Protein AF-A0A1Y0V0F1-F1 (afdb_monomer)

Secondary structure (DSSP, 8-state):
--HHHHHHHHHHHHHHHHHHHHHHHHHHHHHHHHHTHHHHIIIII--SSPPPP-PPTTPPPPPHHHHHHHHHHH-TT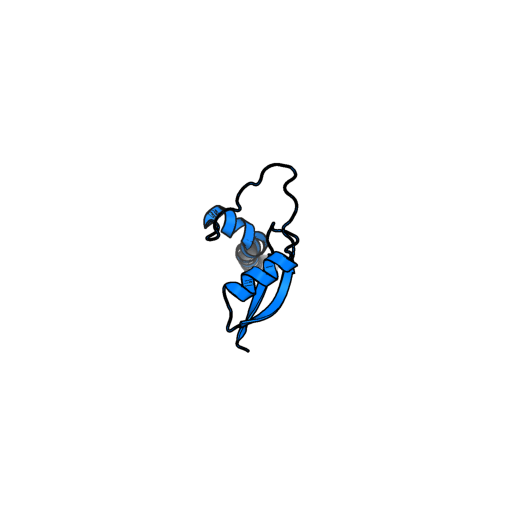EEEEEEEE-SSSS-EEEEEEE-

pLDDT: mean 90.16, std 8.03, range [62.75, 98.06]

Foldseek 3Di:
DDPVVVVVVVVVCVVVVVVVVVVVVVCCVVVVCVVCVVVCCCPPVNDPDDDDDDDPPPDDQDDPVVVVVVVCVVCVQWDFPDWACDPVDSDIDTDIDGD

Structure (mmCIF, N/CA/C/O backbone):
data_AF-A0A1Y0V0F1-F1
#
_entry.id   AF-A0A1Y0V0F1-F1
#
loop_
_atom_site.group_PDB
_atom_site.id
_atom_site.type_symbol
_atom_site.label_atom_id
_atom_site.label_alt_id
_atom_site.label_comp_id
_atom_site.label_asym_id
_atom_site.label_entity_id
_atom_site.label_seq_id
_atom_site.pdbx_PDB_ins_code
_atom_site.Cartn_x
_atom_site.Cartn_y
_atom_site.Cartn_z
_atom_site.occupancy
_atom_site.B_iso_or_equiv
_atom_site.auth_seq_id
_atom_site.auth_comp_id
_atom_site.auth_asym_id
_atom_site.auth_atom_id
_atom_site.pdbx_PDB_model_num
ATOM 1 N N . MET A 1 1 ? 37.054 -4.266 -35.080 1.00 62.75 1 MET A N 1
ATOM 2 C CA . MET A 1 1 ? 35.664 -3.848 -35.381 1.00 62.75 1 MET A CA 1
ATOM 3 C C . MET A 1 1 ? 35.692 -2.768 -36.451 1.00 62.75 1 MET A C 1
ATOM 5 O O . MET A 1 1 ? 36.498 -1.857 -36.337 1.00 62.75 1 MET A O 1
ATOM 9 N N . THR A 1 2 ? 34.866 -2.861 -37.495 1.00 86.75 2 THR A N 1
ATOM 10 C CA . THR A 1 2 ? 34.773 -1.802 -38.517 1.00 86.75 2 THR A CA 1
ATOM 11 C C . THR A 1 2 ? 33.883 -0.659 -38.018 1.00 86.75 2 THR A C 1
ATOM 13 O O . THR A 1 2 ? 32.957 -0.878 -37.235 1.00 86.75 2 THR A O 1
ATOM 16 N N . THR A 1 3 ? 34.118 0.567 -38.486 1.00 86.69 3 THR A N 1
ATOM 17 C CA . THR A 1 3 ? 33.338 1.766 -38.108 1.00 86.69 3 THR A CA 1
ATOM 18 C C . THR A 1 3 ? 31.829 1.600 -38.335 1.00 86.69 3 THR A C 1
ATOM 20 O O . THR A 1 3 ? 31.015 2.088 -37.551 1.00 86.69 3 THR A O 1
ATOM 23 N N . ARG A 1 4 ? 31.436 0.834 -39.363 1.00 86.81 4 ARG A N 1
ATOM 24 C CA . ARG A 1 4 ? 30.035 0.471 -39.641 1.00 86.81 4 ARG A CA 1
ATOM 25 C C . ARG A 1 4 ? 29.422 -0.418 -38.555 1.00 86.81 4 ARG A C 1
ATOM 27 O O . ARG A 1 4 ? 28.268 -0.206 -38.190 1.00 86.81 4 ARG A O 1
ATOM 34 N N . ALA A 1 5 ? 30.170 -1.394 -38.038 1.00 88.56 5 ALA A N 1
ATOM 35 C CA . ALA A 1 5 ? 29.701 -2.270 -36.964 1.00 88.56 5 ALA A CA 1
ATOM 36 C C . ALA A 1 5 ? 29.520 -1.492 -35.650 1.00 88.56 5 ALA A C 1
ATOM 38 O O . ALA A 1 5 ? 28.501 -1.658 -34.982 1.00 88.56 5 ALA A O 1
ATOM 39 N N . LEU A 1 6 ? 30.450 -0.581 -35.341 1.00 91.44 6 LEU A N 1
ATOM 40 C CA . LEU A 1 6 ? 30.366 0.291 -34.166 1.00 91.44 6 LEU A CA 1
ATOM 41 C C . LEU A 1 6 ? 29.121 1.191 -34.218 1.00 91.44 6 LEU A C 1
ATOM 43 O O . LEU A 1 6 ? 28.363 1.257 -33.254 1.00 91.44 6 LEU A O 1
ATOM 47 N N . ARG A 1 7 ? 28.850 1.824 -35.368 1.00 89.44 7 ARG A N 1
ATOM 48 C CA . ARG A 1 7 ? 27.672 2.691 -35.541 1.00 89.44 7 ARG A CA 1
ATOM 49 C C . ARG A 1 7 ? 26.353 1.932 -35.353 1.00 89.44 7 ARG A C 1
ATOM 51 O O . ARG A 1 7 ? 25.435 2.463 -34.738 1.00 89.44 7 ARG A O 1
ATOM 58 N N . ARG A 1 8 ? 26.257 0.692 -35.851 1.00 91.31 8 ARG A N 1
ATOM 59 C CA . ARG A 1 8 ? 25.062 -0.157 -35.672 1.00 91.31 8 ARG A CA 1
ATOM 60 C C . ARG A 1 8 ? 24.854 -0.535 -34.207 1.00 91.31 8 ARG A C 1
ATOM 62 O O . ARG A 1 8 ? 23.737 -0.409 -33.717 1.00 91.31 8 ARG A O 1
ATOM 69 N N . TRP A 1 9 ? 25.920 -0.927 -33.510 1.00 94.38 9 TRP A N 1
ATOM 70 C CA . TRP A 1 9 ? 25.863 -1.237 -32.080 1.00 94.38 9 TRP A CA 1
ATOM 71 C C . TRP A 1 9 ? 25.428 -0.042 -31.236 1.00 94.38 9 TRP A C 1
ATOM 73 O O . TRP A 1 9 ? 24.571 -0.196 -30.372 1.00 94.38 9 TRP A O 1
ATOM 83 N N . PHE A 1 10 ? 25.939 1.154 -31.536 1.00 94.12 10 PHE A N 1
ATOM 84 C CA . PHE A 1 10 ? 25.509 2.383 -30.869 1.00 94.12 10 PHE A CA 1
ATOM 85 C C . PHE A 1 10 ? 24.014 2.652 -31.036 1.00 94.12 10 PHE A C 1
ATOM 87 O O . PHE A 1 10 ? 23.341 3.009 -30.073 1.00 94.12 10 PHE A O 1
ATOM 94 N N . VAL A 1 11 ? 23.483 2.471 -32.249 1.00 95.69 11 VAL A N 1
ATOM 95 C CA . VAL A 1 11 ? 22.053 2.668 -32.511 1.00 95.69 11 VAL A CA 1
ATOM 96 C C . VAL A 1 11 ? 21.225 1.656 -31.724 1.00 95.69 11 VAL A C 1
ATOM 98 O O . VAL A 1 11 ? 20.302 2.068 -31.027 1.00 95.69 11 VAL A O 1
ATOM 101 N N . VAL A 1 12 ? 21.575 0.367 -31.780 1.00 96.12 12 VAL A N 1
ATOM 102 C CA . VAL A 1 12 ? 20.863 -0.685 -31.036 1.00 96.12 12 VAL A CA 1
ATOM 103 C C . VAL A 1 12 ? 20.892 -0.393 -29.539 1.00 96.12 12 VAL A C 1
ATOM 105 O O . VAL A 1 12 ? 19.828 -0.258 -28.948 1.00 96.12 12 VAL A O 1
ATOM 108 N N . HIS A 1 13 ? 22.080 -0.193 -28.959 1.00 95.00 13 HIS A N 1
ATOM 109 C CA . HIS A 1 13 ? 22.242 0.080 -27.531 1.00 95.00 13 HIS A CA 1
ATOM 110 C C . HIS A 1 13 ? 21.432 1.302 -27.085 1.00 95.00 13 HIS A C 1
ATOM 112 O O . HIS A 1 13 ? 20.714 1.241 -26.093 1.00 95.00 13 HIS A O 1
ATOM 118 N N . LYS A 1 14 ? 21.484 2.403 -27.845 1.00 95.62 14 LYS A N 1
ATOM 119 C CA . LYS A 1 14 ? 20.725 3.619 -27.527 1.00 95.62 14 LYS A CA 1
ATOM 120 C C . LYS A 1 14 ? 19.223 3.348 -27.459 1.00 95.62 14 LYS A C 1
ATOM 122 O O . LYS A 1 14 ? 18.570 3.796 -26.524 1.00 95.62 14 LYS A O 1
ATOM 127 N N . TRP A 1 15 ? 18.665 2.663 -28.455 1.00 97.88 15 TRP A N 1
ATOM 128 C CA . TRP A 1 15 ? 17.222 2.428 -28.513 1.00 97.88 15 TRP A CA 1
ATOM 129 C C . TRP A 1 15 ? 16.763 1.378 -27.499 1.00 97.88 15 TRP A C 1
ATOM 131 O O . TRP A 1 15 ? 15.737 1.589 -26.862 1.00 97.88 15 TRP A O 1
ATOM 141 N N . THR A 1 16 ? 17.529 0.306 -27.279 1.00 97.00 16 THR A N 1
ATOM 142 C CA . THR A 1 16 ? 17.190 -0.699 -26.258 1.00 97.00 16 THR A CA 1
ATOM 143 C C . THR A 1 16 ? 17.255 -0.113 -24.852 1.00 97.00 16 THR A C 1
ATOM 145 O O . THR A 1 16 ? 16.347 -0.345 -24.057 1.00 97.00 16 THR A O 1
ATOM 148 N N . SER A 1 17 ? 18.284 0.689 -24.555 1.00 96.19 17 SER A N 1
ATOM 149 C CA . SER A 1 17 ? 18.411 1.360 -23.259 1.00 96.19 17 SER A CA 1
ATOM 150 C C . SER A 1 17 ? 17.298 2.384 -23.056 1.00 96.19 17 SER A C 1
ATOM 152 O O . SER A 1 17 ? 16.707 2.416 -21.987 1.00 96.19 17 SER A O 1
ATOM 154 N N . LEU A 1 18 ? 16.940 3.160 -24.089 1.00 97.38 18 LEU A N 1
ATOM 155 C CA . LEU A 1 18 ? 15.837 4.123 -24.006 1.00 97.38 18 LEU A CA 1
ATOM 156 C C . LEU A 1 18 ? 14.502 3.441 -23.679 1.00 97.38 18 LEU A C 1
ATOM 158 O O . LEU A 1 18 ? 13.770 3.909 -22.811 1.00 97.38 18 LEU A O 1
ATOM 162 N N . VAL A 1 19 ? 14.201 2.330 -24.355 1.00 97.62 19 VAL A N 1
ATOM 163 C CA . VAL A 1 19 ? 12.978 1.557 -24.108 1.00 97.62 19 VAL A CA 1
ATOM 164 C C . VAL A 1 19 ? 12.981 0.983 -22.688 1.00 97.62 19 VAL A C 1
ATOM 166 O O . VAL A 1 19 ? 11.991 1.129 -21.978 1.00 97.62 19 VAL A O 1
ATOM 169 N N . CYS A 1 20 ? 14.098 0.401 -22.241 1.00 97.25 20 CYS A N 1
ATOM 170 C CA . CYS A 1 20 ? 14.241 -0.116 -20.878 1.00 97.25 20 CYS A CA 1
ATOM 171 C C . CYS A 1 20 ? 14.012 0.977 -19.821 1.00 97.25 20 CYS A C 1
ATOM 173 O O . CYS A 1 20 ? 13.194 0.802 -18.921 1.00 97.25 20 CYS A O 1
ATOM 175 N N . THR A 1 21 ? 14.667 2.132 -19.965 1.00 97.44 21 THR A N 1
ATOM 176 C CA . THR A 1 21 ? 14.505 3.259 -19.039 1.00 97.44 21 THR A CA 1
ATOM 177 C C . THR A 1 21 ? 13.070 3.772 -19.012 1.00 97.44 21 THR A C 1
ATOM 179 O O . THR A 1 21 ? 12.584 4.117 -17.941 1.00 97.44 21 THR A O 1
ATOM 182 N N . LEU A 1 22 ? 12.370 3.798 -20.150 1.00 98.06 22 LEU A N 1
ATOM 183 C CA . LEU A 1 22 ? 10.963 4.195 -20.188 1.00 98.06 22 LEU A CA 1
ATOM 184 C C . LEU A 1 22 ? 10.083 3.231 -19.383 1.00 98.06 22 LEU A C 1
ATOM 186 O O . LEU A 1 22 ? 9.252 3.681 -18.599 1.00 98.06 22 LEU A O 1
ATOM 190 N N . PHE A 1 23 ? 10.281 1.920 -19.533 1.00 98.06 23 PHE A N 1
ATOM 191 C CA . PHE A 1 23 ? 9.546 0.932 -18.739 1.00 98.06 23 PHE A CA 1
ATOM 192 C C . PHE A 1 23 ? 9.857 1.050 -17.247 1.00 98.06 23 PHE A C 1
ATOM 194 O O . PHE A 1 23 ? 8.931 1.054 -16.440 1.00 98.06 23 PHE A O 1
ATOM 201 N N . LEU A 1 24 ? 11.132 1.208 -16.880 1.00 97.25 24 LEU A N 1
ATOM 202 C CA . LEU A 1 24 ? 11.522 1.446 -15.489 1.00 97.25 24 LEU A CA 1
ATOM 203 C C . LEU A 1 24 ? 10.881 2.723 -14.939 1.00 97.25 24 LEU A C 1
ATOM 205 O O . LEU A 1 24 ? 10.364 2.707 -13.830 1.00 97.25 24 LEU A O 1
ATOM 209 N N . LEU A 1 25 ? 10.850 3.802 -15.724 1.00 97.94 25 LEU A N 1
ATOM 210 C CA . LEU A 1 25 ? 10.221 5.059 -15.327 1.00 97.94 25 LEU A CA 1
ATOM 211 C C . LEU A 1 25 ? 8.722 4.881 -15.071 1.00 97.94 25 LEU A C 1
ATOM 213 O O . LEU A 1 25 ? 8.229 5.356 -14.053 1.00 97.94 25 LEU A O 1
ATOM 217 N N . ILE A 1 26 ? 8.012 4.176 -15.958 1.00 97.88 26 ILE A N 1
ATOM 218 C CA . ILE A 1 26 ? 6.587 3.871 -15.774 1.00 97.88 26 ILE A CA 1
ATOM 219 C C . ILE A 1 26 ? 6.390 3.079 -14.482 1.00 97.88 26 ILE A C 1
A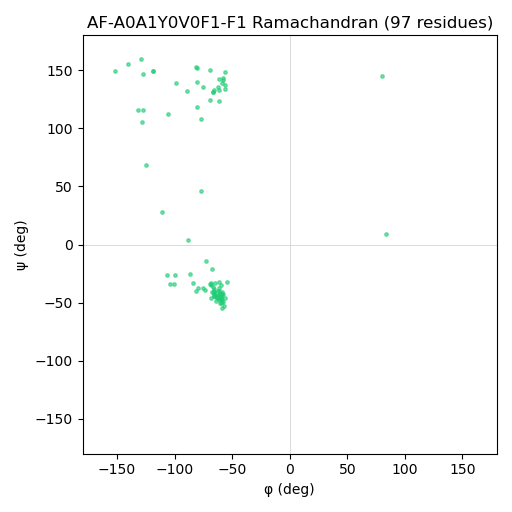TOM 221 O O . ILE A 1 26 ? 5.590 3.494 -13.652 1.00 97.88 26 ILE A O 1
ATOM 225 N N . VAL A 1 27 ? 7.158 2.004 -14.275 1.00 97.19 27 VAL A N 1
ATOM 226 C CA . VAL A 1 27 ? 7.070 1.180 -13.059 1.00 97.19 27 VAL A CA 1
ATOM 227 C C . VAL A 1 27 ? 7.352 2.003 -11.803 1.00 97.19 27 VAL A C 1
ATOM 229 O O . VAL A 1 27 ? 6.644 1.850 -10.814 1.00 97.19 27 VAL A O 1
ATOM 232 N N . CYS A 1 28 ? 8.338 2.900 -11.828 1.00 96.56 28 CYS A N 1
ATOM 233 C CA . CYS A 1 28 ? 8.631 3.780 -10.699 1.00 96.56 28 CYS A CA 1
ATOM 234 C C . CYS A 1 28 ? 7.487 4.765 -10.428 1.00 96.56 28 CYS A C 1
ATOM 236 O O . CYS A 1 28 ? 7.102 4.937 -9.275 1.00 96.56 28 CYS A O 1
ATOM 238 N N . ILE A 1 29 ? 6.924 5.384 -11.469 1.00 96.50 29 ILE A N 1
ATOM 239 C CA . ILE A 1 29 ? 5.821 6.345 -11.333 1.00 96.50 29 ILE A CA 1
ATOM 240 C C . ILE A 1 29 ? 4.534 5.657 -10.879 1.00 96.50 29 ILE A C 1
ATOM 242 O O . ILE A 1 29 ? 3.762 6.270 -10.155 1.00 96.50 29 ILE A O 1
ATOM 246 N N . THR A 1 30 ? 4.287 4.405 -11.266 1.00 96.12 30 THR A N 1
ATOM 247 C CA . THR A 1 30 ? 3.110 3.659 -10.795 1.00 96.12 30 THR A CA 1
ATOM 248 C C . THR A 1 30 ? 3.338 2.999 -9.439 1.00 96.12 30 THR A C 1
ATOM 250 O O . THR A 1 30 ? 2.405 2.876 -8.657 1.00 96.12 30 THR A O 1
ATOM 253 N N . GLY A 1 31 ? 4.566 2.567 -9.146 1.00 95.50 31 GLY A N 1
ATOM 254 C CA . GLY A 1 31 ? 4.912 1.855 -7.917 1.00 95.50 31 GLY A CA 1
ATOM 255 C C . GLY A 1 31 ? 5.082 2.775 -6.714 1.00 95.50 31 GLY A C 1
ATOM 256 O O . GLY A 1 31 ? 4.661 2.414 -5.621 1.00 95.50 31 GLY A O 1
ATOM 257 N N . LEU A 1 32 ? 5.651 3.971 -6.9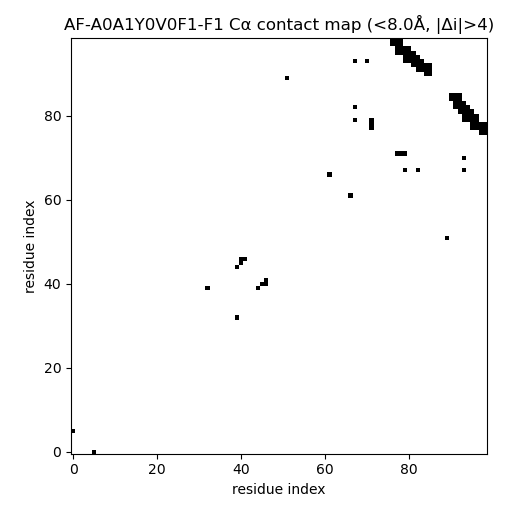02 1.00 94.88 32 LEU A N 1
ATOM 258 C CA . LEU A 1 32 ? 5.853 4.921 -5.807 1.00 94.88 32 LEU A CA 1
ATOM 259 C C . LEU A 1 32 ? 4.521 5.346 -5.152 1.00 94.88 32 LEU A C 1
ATOM 261 O O . LEU A 1 32 ? 4.436 5.265 -3.931 1.00 94.88 32 LEU A O 1
ATOM 265 N N . PRO A 1 33 ? 3.459 5.708 -5.900 1.00 91.12 33 PRO A N 1
ATOM 266 C CA . PRO A 1 33 ? 2.161 6.012 -5.304 1.00 91.12 33 PRO A CA 1
ATOM 267 C C . PRO A 1 33 ? 1.498 4.810 -4.634 1.00 91.12 33 PRO A C 1
ATOM 269 O O . PRO A 1 33 ? 0.818 4.986 -3.636 1.00 91.12 33 PRO A O 1
ATOM 272 N N . LEU A 1 34 ? 1.696 3.594 -5.158 1.00 92.81 34 LEU A N 1
ATOM 273 C CA . LEU A 1 34 ? 1.157 2.377 -4.540 1.00 92.81 34 LEU A CA 1
ATOM 274 C C . LEU A 1 34 ? 1.839 2.056 -3.208 1.00 92.81 34 LEU A C 1
ATOM 276 O O . LEU A 1 34 ? 1.185 1.552 -2.306 1.00 92.81 34 LEU A O 1
ATOM 280 N N . LEU A 1 35 ? 3.138 2.341 -3.083 1.00 93.25 35 LEU A N 1
ATOM 281 C CA . LEU A 1 35 ? 3.877 2.125 -1.839 1.00 93.25 35 LEU A CA 1
ATOM 282 C C . LEU A 1 35 ? 3.437 3.091 -0.732 1.00 93.25 35 LEU A C 1
ATOM 284 O O . LEU A 1 35 ? 3.446 2.716 0.432 1.00 93.25 35 LEU A O 1
ATOM 288 N N . PHE A 1 36 ? 3.076 4.320 -1.104 1.00 91.94 36 PHE A N 1
ATOM 289 C CA . PHE A 1 36 ? 2.696 5.382 -0.172 1.00 91.94 36 PHE A CA 1
ATOM 290 C C . PHE A 1 36 ? 1.207 5.726 -0.258 1.00 91.94 36 PHE A C 1
ATOM 292 O O . PHE A 1 36 ? 0.827 6.877 -0.048 1.00 91.94 36 PHE A O 1
ATOM 299 N N . SER A 1 37 ? 0.360 4.765 -0.639 1.00 87.31 37 SER A N 1
ATOM 300 C CA . SER A 1 37 ? -1.041 5.058 -0.942 1.00 87.31 37 SER A CA 1
ATOM 301 C C . SER A 1 37 ? -1.761 5.658 0.257 1.00 87.31 37 SER A C 1
ATOM 303 O O . SER A 1 37 ? -2.399 6.688 0.097 1.00 87.31 37 SER A O 1
ATOM 305 N N . GLU A 1 38 ? -1.602 5.068 1.442 1.00 84.62 38 GLU A N 1
ATOM 306 C CA . GLU A 1 38 ? -2.211 5.551 2.690 1.00 84.62 38 GLU A CA 1
ATOM 307 C C . GLU A 1 38 ? -1.800 6.998 2.975 1.00 84.62 38 GLU A C 1
ATOM 309 O O . GLU A 1 38 ? -2.644 7.882 3.013 1.00 84.62 38 GLU A O 1
ATOM 314 N N . GLN A 1 39 ? -0.494 7.289 2.985 1.00 86.88 39 GLN A N 1
ATOM 315 C CA . GLN A 1 39 ? -0.010 8.647 3.262 1.00 86.88 39 GLN A CA 1
ATOM 316 C C . GLN A 1 39 ? -0.497 9.668 2.224 1.00 86.88 39 GLN A C 1
ATOM 318 O O . GLN A 1 39 ? -0.694 10.842 2.547 1.00 86.88 39 GLN A O 1
ATOM 323 N N . ILE A 1 40 ? -0.664 9.248 0.965 1.00 88.31 40 ILE A N 1
ATOM 324 C CA . ILE A 1 40 ? -1.228 10.096 -0.088 1.00 88.31 40 ILE A CA 1
ATOM 325 C C . ILE A 1 40 ? -2.712 10.366 0.185 1.00 88.31 40 ILE A C 1
ATOM 327 O O . ILE A 1 40 ? -3.128 11.519 0.069 1.00 88.31 40 ILE A O 1
ATOM 331 N N . TRP A 1 41 ? -3.500 9.351 0.542 1.00 85.56 41 TRP A N 1
ATOM 332 C CA . TRP A 1 41 ? -4.915 9.528 0.882 1.00 85.56 41 TRP A CA 1
ATOM 333 C C . TRP A 1 41 ? -5.075 10.460 2.088 1.00 85.56 41 TRP A C 1
ATOM 335 O O . TRP A 1 41 ? -5.739 11.491 1.950 1.00 85.56 41 TRP A O 1
ATOM 345 N N . ASP A 1 42 ? -4.350 10.207 3.178 1.00 83.00 42 ASP A N 1
ATOM 346 C CA . ASP A 1 42 ? -4.394 11.025 4.397 1.00 83.00 42 ASP A CA 1
ATOM 347 C C . ASP A 1 42 ? -4.037 12.493 4.120 1.00 83.00 42 ASP A C 1
ATOM 349 O O . ASP A 1 42 ? -4.673 13.420 4.621 1.00 83.00 42 ASP A O 1
ATOM 353 N N . THR A 1 43 ? -3.008 12.726 3.295 1.00 83.62 43 THR A N 1
ATOM 354 C CA . THR A 1 43 ? -2.479 14.078 3.050 1.00 83.62 43 THR A CA 1
ATOM 355 C C . THR A 1 43 ? -3.294 14.859 2.018 1.00 83.62 43 THR A C 1
ATOM 357 O O . THR A 1 43 ? -3.450 16.075 2.151 1.00 83.62 43 THR A O 1
ATOM 360 N N . PHE A 1 44 ? -3.740 14.207 0.940 1.00 82.50 44 PHE A N 1
ATOM 361 C CA . PHE A 1 44 ? -4.293 14.898 -0.232 1.00 82.50 44 PHE A CA 1
ATOM 362 C C . PHE A 1 44 ? -5.805 14.788 -0.367 1.00 82.50 44 PHE A C 1
ATOM 364 O O . PHE A 1 44 ? -6.408 15.658 -0.999 1.00 82.50 44 PHE A O 1
ATOM 371 N N . VAL A 1 45 ? -6.404 13.730 0.171 1.00 80.25 45 VAL A N 1
ATOM 372 C CA . VAL A 1 45 ? -7.851 13.506 0.093 1.00 80.25 45 VAL A CA 1
ATOM 373 C C . VAL A 1 45 ? -8.507 13.824 1.431 1.00 80.25 45 VAL A C 1
ATOM 375 O O . VAL A 1 45 ? -9.575 14.434 1.438 1.00 80.25 45 VAL A O 1
ATOM 378 N N . GLY A 1 46 ? -7.800 13.553 2.528 1.00 67.75 46 GLY A N 1
ATOM 379 C CA . GLY A 1 46 ? -8.333 13.664 3.876 1.00 67.75 46 GLY A CA 1
ATOM 380 C C . GLY A 1 46 ? -9.165 12.434 4.214 1.00 67.75 46 GLY A C 1
ATOM 381 O O . GLY A 1 46 ? -9.817 11.858 3.342 1.00 67.75 46 GLY A O 1
ATOM 382 N N . ASP A 1 47 ? -9.113 12.030 5.477 1.00 66.00 47 ASP A N 1
ATOM 383 C CA . ASP A 1 47 ? -9.969 10.964 5.977 1.00 66.00 47 ASP A CA 1
ATOM 384 C C . ASP A 1 47 ? -11.431 11.420 5.964 1.00 66.00 47 ASP A C 1
ATOM 386 O O . ASP A 1 47 ? -11.763 12.505 6.452 1.00 66.00 47 ASP A O 1
ATOM 390 N N . ASP A 1 48 ? -12.308 10.584 5.406 1.00 65.06 48 ASP A N 1
ATOM 391 C CA . ASP A 1 48 ? -13.759 10.752 5.546 1.00 65.06 48 ASP A CA 1
ATOM 392 C C . ASP A 1 48 ? -14.223 10.390 6.971 1.00 65.06 48 ASP A C 1
ATOM 394 O O . ASP A 1 48 ? -15.346 10.732 7.363 1.00 65.06 48 ASP A O 1
ATOM 398 N N . ASP A 1 49 ? -13.372 9.718 7.755 1.00 65.81 49 ASP A N 1
ATOM 399 C CA . ASP A 1 49 ? -13.690 9.344 9.123 1.00 65.81 49 ASP A CA 1
ATOM 400 C C . ASP A 1 49 ? -13.607 10.547 10.077 1.00 65.81 49 ASP A C 1
ATOM 402 O O . ASP A 1 49 ? -12.678 11.363 10.026 1.00 65.81 49 ASP A O 1
ATOM 406 N N . PRO A 1 50 ? -14.601 10.703 10.971 1.00 67.50 50 PRO A N 1
ATOM 407 C CA . PRO A 1 50 ? -14.574 11.767 11.954 1.00 67.50 50 PRO A CA 1
ATOM 408 C C . PRO A 1 50 ? -13.355 11.586 12.870 1.00 67.50 50 PRO A C 1
ATOM 410 O O . PRO A 1 50 ? -13.112 10.478 13.351 1.00 67.50 50 PRO A O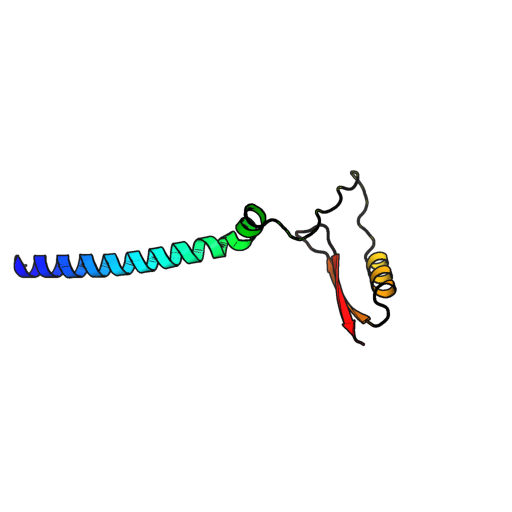 1
ATOM 413 N N . PRO A 1 51 ? -12.609 12.664 13.173 1.00 74.50 51 PRO A N 1
ATOM 414 C CA . PRO A 1 51 ? -11.443 12.563 14.035 1.00 74.50 51 PRO A CA 1
ATOM 415 C C . PRO A 1 51 ? -11.839 12.017 15.408 1.00 74.50 51 PRO A C 1
ATOM 417 O O . PRO A 1 51 ? -12.849 12.430 15.988 1.00 74.50 51 PRO A O 1
ATOM 420 N N . TYR A 1 52 ? -11.0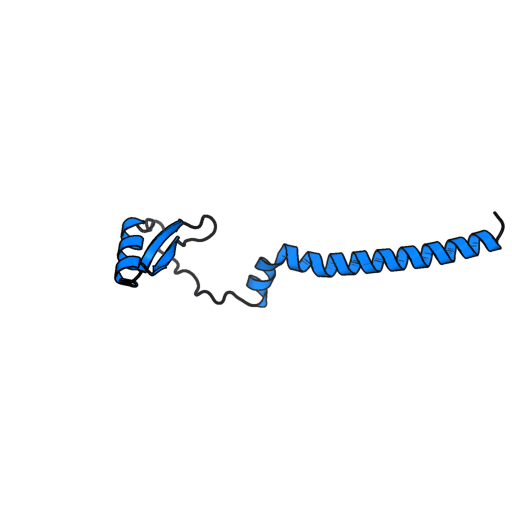08 11.126 15.946 1.00 80.12 52 TYR A N 1
ATOM 421 C CA . TYR A 1 52 ? -11.179 10.589 17.290 1.00 80.12 52 TYR A CA 1
ATOM 422 C C . TYR A 1 52 ? -11.240 11.710 18.338 1.00 80.12 52 TYR A C 1
ATOM 424 O O . TYR A 1 52 ? -10.445 12.656 18.318 1.00 80.12 52 TYR A O 1
ATOM 432 N N . GLU A 1 53 ? -12.168 11.596 19.292 1.00 81.94 53 GLU A N 1
ATOM 433 C CA . GLU A 1 53 ? -12.219 12.533 20.413 1.00 81.94 53 GLU A CA 1
ATOM 434 C C . GLU A 1 53 ? -10.983 12.374 21.308 1.00 81.94 53 GLU A C 1
ATOM 436 O O . GLU A 1 53 ? -10.630 11.278 21.748 1.00 81.94 53 GLU A O 1
ATOM 441 N N . VAL A 1 54 ? -10.337 13.499 21.625 1.00 83.56 54 VAL A N 1
ATOM 442 C CA . VAL A 1 54 ? -9.201 13.522 22.549 1.00 83.56 54 VAL A CA 1
ATOM 443 C C . VAL A 1 54 ? -9.722 13.410 23.977 1.00 83.56 54 VAL A C 1
ATOM 445 O O . VAL A 1 54 ? -10.289 14.355 24.529 1.00 83.56 54 VAL A O 1
ATOM 448 N N . LEU A 1 55 ? -9.506 12.249 24.589 1.00 86.12 55 LEU A N 1
ATOM 449 C CA . LEU A 1 55 ? -9.887 11.993 25.974 1.00 86.12 55 LEU A CA 1
ATOM 450 C C . LEU A 1 55 ? -8.849 12.564 26.960 1.00 86.12 55 LEU A C 1
ATOM 452 O O . LEU A 1 55 ? -7.661 12.660 26.636 1.00 86.12 55 LEU A O 1
ATOM 456 N N . PRO A 1 56 ? -9.256 12.920 28.195 1.00 91.12 56 PRO A N 1
ATOM 457 C CA . PRO A 1 56 ? -8.323 13.325 29.240 1.00 91.12 56 PRO A CA 1
ATOM 458 C C . PRO A 1 56 ? -7.247 12.258 29.524 1.00 91.12 56 PRO A C 1
ATOM 460 O O . PRO A 1 56 ? -7.538 11.056 29.451 1.00 91.12 56 PRO A O 1
ATOM 463 N N . PRO A 1 57 ? -6.026 12.663 29.926 1.00 88.62 57 PRO A N 1
ATOM 464 C CA . PRO A 1 57 ? -4.971 11.724 30.293 1.00 88.62 57 PRO A CA 1
ATOM 4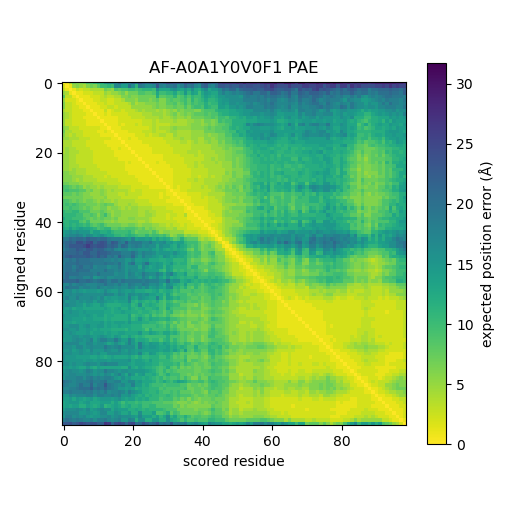65 C C . PRO A 1 57 ? -5.418 10.764 31.403 1.00 88.62 57 PRO A C 1
ATOM 467 O O . PRO A 1 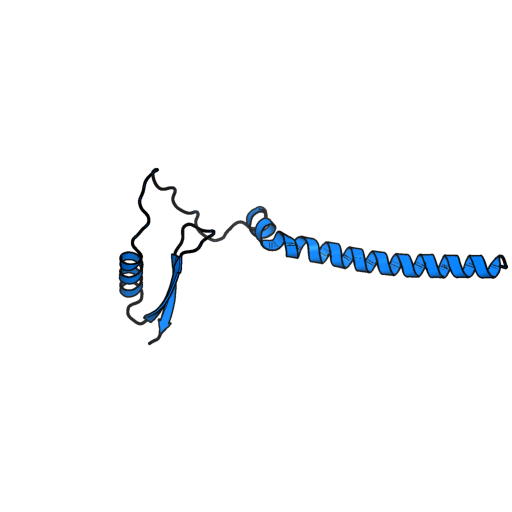57 ? -5.973 11.191 32.414 1.00 88.62 57 PRO A O 1
ATOM 470 N N . GLY A 1 58 ? -5.140 9.470 31.230 1.00 88.44 58 GLY A N 1
ATOM 471 C CA . GLY A 1 58 ? -5.484 8.436 32.213 1.00 88.44 58 GLY A CA 1
ATOM 472 C C . GLY A 1 58 ? -6.917 7.907 32.119 1.00 88.44 58 GLY A C 1
ATOM 473 O O . GLY A 1 58 ? -7.333 7.153 32.998 1.00 88.44 58 GLY A O 1
ATOM 474 N N . THR A 1 59 ? -7.667 8.267 31.073 1.00 87.75 59 THR A N 1
ATOM 475 C CA . THR A 1 59 ? -8.954 7.621 30.788 1.00 87.75 59 THR A CA 1
ATOM 476 C C . THR A 1 59 ? -8.717 6.130 30.511 1.00 87.75 59 THR A C 1
ATOM 478 O O . THR A 1 59 ? -7.901 5.806 29.648 1.00 87.75 59 THR A O 1
ATOM 481 N N . PRO A 1 60 ? -9.363 5.208 31.249 1.00 89.44 60 PRO A N 1
ATOM 482 C CA . PRO A 1 60 ? -9.194 3.782 31.010 1.00 89.44 60 PRO A CA 1
ATOM 483 C C . PRO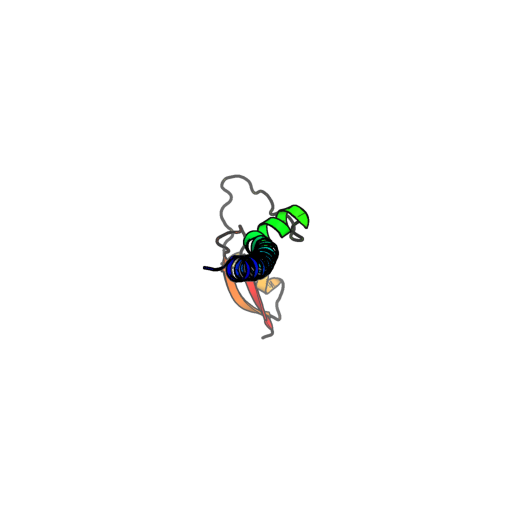 A 1 60 ? -9.841 3.377 29.682 1.00 89.44 60 PRO A C 1
ATOM 485 O O . PRO A 1 60 ? -10.856 3.948 29.281 1.00 89.44 60 PRO A O 1
ATOM 488 N N . ASN A 1 61 ? -9.290 2.347 29.038 1.00 88.25 61 ASN A N 1
ATOM 489 C CA . ASN A 1 61 ? -9.909 1.750 27.857 1.00 88.25 61 ASN A CA 1
ATOM 490 C C . ASN A 1 61 ? -11.326 1.258 28.177 1.00 88.25 61 ASN A C 1
ATOM 492 O O . ASN A 1 61 ? -11.594 0.743 29.269 1.00 88.25 61 ASN A O 1
ATOM 496 N N . ALA A 1 62 ? -12.231 1.399 27.208 1.00 88.44 62 ALA A N 1
ATOM 497 C CA . ALA A 1 62 ? -13.578 0.866 27.329 1.00 88.44 62 ALA A CA 1
ATOM 498 C C . ALA A 1 62 ? -13.542 -0.664 27.478 1.00 88.44 62 ALA A C 1
ATOM 500 O O . ALA A 1 62 ? -12.740 -1.352 26.847 1.00 88.44 62 ALA A O 1
ATOM 501 N N . SER A 1 63 ? -14.433 -1.205 28.312 1.00 93.06 63 SER A N 1
ATOM 502 C CA . SER A 1 63 ? -14.596 -2.656 28.423 1.00 93.06 63 SER A CA 1
ATOM 503 C C . SER A 1 63 ? -15.142 -3.225 27.114 1.00 93.06 63 SER A C 1
ATOM 505 O O . SER A 1 63 ? -16.140 -2.724 26.591 1.00 93.06 63 SER A O 1
ATOM 507 N N . LEU A 1 64 ? -14.538 -4.310 26.621 1.00 92.56 64 LEU A N 1
ATOM 508 C CA . LEU A 1 64 ? -15.035 -5.021 25.440 1.00 92.56 64 LEU A CA 1
ATOM 509 C C . LEU A 1 64 ? -16.466 -5.531 25.650 1.00 92.56 64 LEU A C 1
ATOM 511 O O . LEU A 1 64 ? -17.274 -5.468 24.728 1.00 92.56 64 LEU A O 1
ATOM 515 N N . ASP A 1 65 ? -16.816 -5.946 26.869 1.00 94.25 65 ASP A N 1
ATOM 516 C CA . ASP A 1 65 ? -18.174 -6.395 27.191 1.00 94.25 65 ASP A CA 1
ATOM 517 C C . ASP A 1 65 ? -19.199 -5.271 27.002 1.00 94.25 65 ASP A C 1
ATOM 519 O O . ASP A 1 65 ? -20.279 -5.490 26.454 1.00 94.25 65 ASP A O 1
ATOM 523 N N . LEU A 1 66 ? -18.836 -4.045 27.396 1.00 94.62 66 LEU A N 1
ATOM 524 C CA . LEU A 1 66 ? -19.687 -2.868 27.221 1.00 94.62 66 LEU A CA 1
ATOM 525 C C . LEU A 1 66 ? -19.870 -2.542 25.733 1.00 94.62 66 LEU A C 1
ATOM 527 O O . LEU A 1 66 ? -20.973 -2.204 25.305 1.00 94.62 66 LEU A O 1
ATOM 531 N N . ILE A 1 67 ? -18.806 -2.666 24.936 1.00 94.56 67 ILE A N 1
ATOM 532 C CA . ILE A 1 67 ? -18.852 -2.457 23.482 1.00 94.56 67 ILE A CA 1
ATOM 533 C C . ILE A 1 67 ? -19.789 -3.484 22.827 1.00 94.56 67 ILE A C 1
ATOM 535 O O . ILE A 1 67 ? -20.670 -3.118 22.047 1.00 94.56 67 ILE A O 1
ATOM 539 N N . VAL A 1 68 ? -19.658 -4.759 23.198 1.00 95.38 68 VAL A N 1
ATOM 540 C CA . VAL A 1 68 ? -20.515 -5.865 22.738 1.00 95.38 68 VAL A CA 1
ATOM 541 C C . VAL A 1 68 ? -21.980 -5.619 23.106 1.00 95.38 68 VAL A C 1
ATOM 543 O O . VAL A 1 68 ? -22.865 -5.786 22.264 1.00 95.38 68 VAL A O 1
ATOM 546 N N . GLU A 1 69 ? -22.257 -5.209 24.344 1.00 95.56 69 GLU A N 1
ATOM 547 C CA . GLU A 1 69 ? -23.615 -4.906 24.806 1.00 95.56 69 GLU A CA 1
ATOM 548 C C . GLU A 1 69 ? -24.253 -3.788 23.971 1.00 95.56 69 GLU A C 1
ATOM 550 O O . GLU A 1 69 ? -25.377 -3.930 23.478 1.00 95.56 69 GLU A O 1
ATOM 555 N N . LYS A 1 70 ? -23.513 -2.697 23.746 1.00 95.38 70 LYS A N 1
ATOM 556 C CA . LYS A 1 70 ? -23.970 -1.568 22.926 1.00 95.38 70 LYS A CA 1
ATOM 557 C C . LYS A 1 70 ? -24.221 -1.978 21.478 1.00 95.38 70 LYS A C 1
ATOM 559 O O . LYS A 1 70 ? -25.259 -1.611 20.929 1.00 95.38 70 LYS A O 1
ATOM 564 N N . ALA A 1 71 ? -23.331 -2.770 20.884 1.00 95.00 71 ALA A N 1
ATOM 565 C CA . ALA A 1 71 ? -23.497 -3.264 19.519 1.00 95.00 71 ALA A CA 1
ATOM 566 C C . ALA A 1 71 ? -24.786 -4.090 19.365 1.00 95.00 71 ALA A C 1
ATOM 568 O O . ALA A 1 71 ? -25.543 -3.886 18.415 1.00 95.00 71 ALA A O 1
ATOM 569 N N . ARG A 1 72 ? -25.094 -4.965 20.334 1.00 95.00 72 ARG A N 1
ATOM 570 C CA . ARG A 1 72 ? -26.347 -5.743 20.341 1.00 95.00 72 ARG A CA 1
ATOM 571 C C . ARG A 1 72 ? -27.584 -4.869 20.515 1.00 95.00 72 ARG A C 1
ATOM 573 O O . ARG A 1 72 ? -28.603 -5.138 19.887 1.00 95.00 72 ARG A O 1
ATOM 580 N N . ALA A 1 73 ? -27.505 -3.839 21.356 1.00 95.94 73 ALA A N 1
ATOM 581 C CA . ALA A 1 73 ? -28.613 -2.911 21.562 1.00 95.94 73 ALA A CA 1
ATOM 582 C C . ALA A 1 73 ? -28.910 -2.071 20.306 1.00 95.94 73 ALA A C 1
ATOM 584 O O . ALA A 1 73 ? -30.075 -1.803 20.014 1.00 95.94 73 ALA A O 1
ATOM 585 N N . LEU A 1 74 ? -27.872 -1.678 19.559 1.00 95.69 74 LEU A N 1
ATOM 586 C CA . LEU A 1 74 ? -27.999 -0.911 18.316 1.00 95.69 74 LEU A CA 1
ATOM 587 C C . LEU A 1 74 ? -28.482 -1.768 17.138 1.00 95.69 74 LEU A C 1
ATOM 589 O O . LEU A 1 74 ? -29.287 -1.301 16.334 1.00 95.69 74 LEU A O 1
ATOM 593 N N . TYR A 1 75 ? -28.030 -3.022 17.053 1.00 95.06 75 TYR A N 1
ATOM 594 C CA . TYR A 1 75 ? -28.338 -3.935 15.949 1.00 95.06 75 TYR A CA 1
ATOM 595 C C . TYR A 1 75 ? -28.953 -5.251 16.456 1.00 95.06 75 TYR A C 1
ATOM 597 O O . TYR A 1 75 ? -28.338 -6.313 16.344 1.00 95.06 75 TYR A O 1
ATOM 605 N N . PRO A 1 76 ? -30.188 -5.221 16.992 1.00 94.00 76 PRO A N 1
ATOM 606 C CA . PRO A 1 76 ? -30.786 -6.369 17.677 1.00 94.00 76 PRO A CA 1
ATOM 607 C C . PRO A 1 76 ? -31.096 -7.559 16.758 1.00 94.00 76 PRO A C 1
ATOM 609 O O . PRO A 1 76 ? -31.226 -8.682 17.235 1.00 94.00 76 PRO A O 1
ATOM 612 N N . SER A 1 77 ? -31.222 -7.336 15.445 1.00 94.81 77 SER A N 1
ATOM 613 C CA . SER A 1 77 ? -31.466 -8.389 14.449 1.00 94.81 77 SER A CA 1
ATOM 614 C C . SER A 1 77 ? -30.185 -9.030 13.905 1.00 94.81 77 SER A C 1
ATOM 616 O O . SER A 1 77 ? -30.253 -9.814 12.960 1.00 94.81 77 SER A O 1
ATOM 618 N N . GLN A 1 78 ? -29.019 -8.645 14.427 1.00 96.19 78 GLN A N 1
ATOM 619 C CA . GLN A 1 78 ? -27.729 -9.134 13.964 1.00 96.19 78 GLN A CA 1
ATOM 620 C C . GLN A 1 78 ? -26.986 -9.858 15.088 1.00 96.19 78 GLN A C 1
ATOM 622 O O . GLN A 1 78 ? -27.114 -9.543 16.274 1.00 96.19 78 GLN A O 1
ATOM 627 N N . ILE A 1 79 ? -26.186 -10.843 14.702 1.00 95.50 79 ILE A N 1
ATOM 628 C CA . ILE A 1 79 ? -25.275 -11.561 15.583 1.00 95.50 79 ILE A CA 1
ATOM 629 C C . ILE A 1 79 ? -23.862 -11.002 15.430 1.00 95.50 79 ILE A C 1
ATOM 631 O O . ILE A 1 79 ? -23.414 -10.724 14.321 1.00 95.50 79 ILE A O 1
ATOM 635 N N . ILE A 1 80 ? -23.154 -10.863 16.554 1.00 95.44 80 ILE A N 1
ATOM 636 C CA . ILE A 1 80 ? -21.722 -10.541 16.555 1.00 95.44 80 ILE A CA 1
ATOM 637 C C . ILE A 1 80 ? -20.965 -11.751 16.023 1.00 95.44 80 ILE A C 1
ATOM 639 O O . ILE A 1 80 ? -21.091 -12.847 16.572 1.00 95.44 80 ILE A O 1
ATOM 643 N N . THR A 1 81 ? -20.167 -11.536 14.985 1.00 95.69 81 THR A N 1
ATOM 644 C CA . THR A 1 81 ? -19.291 -12.555 14.400 1.00 95.69 81 THR A CA 1
ATOM 645 C C . THR A 1 81 ? -17.849 -12.388 14.858 1.00 95.69 81 THR A C 1
ATOM 647 O O . THR A 1 81 ? -17.160 -13.388 15.047 1.00 95.69 81 THR A O 1
ATOM 650 N N . ASN A 1 82 ? -17.400 -11.147 15.069 1.00 95.38 82 ASN A N 1
ATOM 651 C CA . ASN A 1 82 ? -16.036 -10.839 15.481 1.00 95.38 82 ASN A CA 1
ATOM 652 C C . ASN A 1 82 ? -15.965 -9.539 16.295 1.00 95.38 82 ASN A C 1
ATOM 654 O O . ASN A 1 82 ? -16.742 -8.612 16.060 1.00 95.38 82 ASN A O 1
ATOM 658 N N . VAL A 1 83 ? -15.002 -9.467 17.213 1.00 95.50 83 VAL A N 1
ATOM 659 C CA . VAL A 1 83 ? -14.623 -8.252 17.947 1.00 95.50 83 VAL A CA 1
ATOM 660 C C . VAL A 1 83 ? -13.108 -8.144 17.864 1.00 95.50 83 VAL A C 1
ATOM 662 O O . VAL A 1 83 ? -12.413 -9.021 18.373 1.00 95.50 83 VAL A O 1
ATOM 665 N N . ASN A 1 84 ? -12.610 -7.100 17.208 1.00 94.81 84 ASN A N 1
ATOM 666 C CA . ASN A 1 84 ? -11.189 -6.914 16.952 1.00 94.81 84 ASN A CA 1
ATOM 667 C C . ASN A 1 84 ? -10.745 -5.515 17.400 1.00 94.81 84 ASN A C 1
ATOM 669 O O . ASN A 1 84 ? -11.112 -4.541 16.744 1.00 94.81 84 ASN A O 1
ATOM 673 N N . PRO A 1 85 ? -10.032 -5.391 18.529 1.00 92.31 85 PRO A N 1
ATOM 674 C CA . PRO A 1 85 ? -9.309 -4.169 18.863 1.00 92.31 85 PRO A CA 1
ATOM 675 C C . PRO A 1 85 ? -8.246 -3.894 17.800 1.00 92.31 85 PRO A C 1
ATOM 677 O O . PRO A 1 85 ? -7.533 -4.817 17.416 1.00 92.31 85 PRO A O 1
ATOM 680 N N . ASP A 1 86 ? -8.169 -2.656 17.327 1.00 87.75 86 ASP A N 1
ATOM 681 C CA . ASP A 1 86 ? -7.129 -2.252 16.387 1.00 87.75 86 ASP A CA 1
ATOM 682 C C . ASP A 1 86 ? -5.818 -1.961 17.141 1.00 87.75 86 ASP A C 1
ATOM 684 O O . ASP A 1 86 ? -5.840 -1.433 18.258 1.00 87.75 86 ASP A O 1
ATOM 688 N N . ASP A 1 87 ? -4.686 -2.369 16.566 1.00 86.75 87 ASP A N 1
ATOM 689 C CA . ASP A 1 87 ? -3.357 -2.157 17.154 1.00 86.75 87 ASP A CA 1
ATOM 690 C C . ASP A 1 87 ? -2.780 -0.784 16.764 1.00 86.75 87 ASP A C 1
ATOM 692 O O . ASP A 1 87 ? -1.958 -0.229 17.503 1.00 86.75 87 ASP A O 1
ATOM 696 N N . ASP A 1 88 ? -3.218 -0.235 15.629 1.00 84.50 88 ASP A N 1
ATOM 697 C CA . ASP A 1 88 ? -2.736 1.023 15.061 1.00 84.50 88 ASP A CA 1
ATOM 698 C C . ASP A 1 88 ? -3.684 2.195 15.384 1.00 84.50 88 ASP A C 1
ATOM 700 O O . ASP A 1 88 ? -3.240 3.342 15.512 1.00 84.50 88 ASP A O 1
ATOM 704 N N . GLU A 1 89 ? -4.972 1.915 15.607 1.00 83.62 89 GLU A N 1
ATOM 705 C CA . GLU A 1 89 ? -6.000 2.920 15.901 1.00 83.62 89 GLU A CA 1
ATOM 706 C C . GLU A 1 89 ? -6.663 2.744 17.282 1.00 83.62 89 GLU A C 1
ATOM 708 O O . GLU A 1 89 ? -6.834 1.627 17.769 1.00 83.62 89 GLU A O 1
ATOM 713 N N . PRO A 1 90 ? -7.123 3.827 17.947 1.00 86.19 90 PRO A N 1
ATOM 714 C CA . PRO A 1 90 ? -7.829 3.749 19.230 1.00 86.19 90 PRO A CA 1
ATOM 715 C C . PRO A 1 90 ? -9.296 3.293 19.067 1.00 86.19 90 PRO A C 1
ATOM 717 O O . PRO A 1 90 ? -10.211 3.881 19.653 1.00 86.19 90 PRO A O 1
ATOM 720 N N . ALA A 1 91 ? -9.529 2.246 18.275 1.00 87.44 91 ALA A N 1
ATOM 721 C CA . ALA A 1 91 ? -10.843 1.752 17.888 1.00 87.44 91 ALA A CA 1
ATOM 722 C C . ALA A 1 91 ? -10.987 0.238 18.118 1.00 87.44 91 ALA A C 1
ATOM 724 O O . ALA A 1 91 ? -10.023 -0.515 18.231 1.00 87.44 91 ALA A O 1
ATOM 725 N N . VAL A 1 92 ? -12.238 -0.223 18.207 1.00 91.38 92 VAL A N 1
ATOM 726 C CA . VAL A 1 92 ? -12.573 -1.651 18.260 1.00 91.38 92 VAL A CA 1
ATOM 727 C C . VAL A 1 92 ? -13.599 -1.940 17.178 1.00 91.38 92 VAL A C 1
ATOM 729 O O . VAL A 1 92 ? -14.738 -1.470 17.247 1.00 91.38 92 VAL A O 1
ATOM 732 N N . LEU A 1 93 ? -13.215 -2.755 16.200 1.00 92.56 93 LEU A N 1
ATOM 733 C CA . LEU A 1 93 ? -14.092 -3.177 15.122 1.00 92.56 93 LEU A CA 1
ATOM 734 C C . LEU A 1 93 ? -14.997 -4.320 15.593 1.00 92.56 93 LEU A C 1
ATOM 736 O O . LEU A 1 93 ? -14.537 -5.416 15.920 1.00 92.56 93 LEU A O 1
ATOM 740 N N . VAL A 1 94 ? -16.309 -4.086 15.577 1.00 94.62 94 VAL A N 1
ATOM 741 C CA . VAL A 1 94 ? -17.319 -5.117 15.850 1.00 94.62 94 VAL A CA 1
ATOM 742 C C . VAL A 1 94 ? -17.993 -5.516 14.545 1.00 94.62 94 VAL A C 1
ATOM 744 O O . VAL A 1 94 ? -18.727 -4.734 13.946 1.00 94.62 94 VAL A O 1
ATOM 747 N N . SER A 1 95 ? -17.762 -6.751 14.106 1.00 95.44 95 SER A N 1
ATOM 748 C CA . SER A 1 95 ? -18.407 -7.304 12.914 1.00 95.44 95 SER A CA 1
ATOM 749 C C . SER A 1 95 ? -19.725 -7.980 13.280 1.00 95.44 95 SER A C 1
ATOM 751 O O . SER A 1 95 ? -19.787 -8.792 14.207 1.00 95.44 95 SER A O 1
ATOM 753 N N . MET A 1 96 ? -20.773 -7.653 12.527 1.00 95.69 96 MET A N 1
ATOM 754 C CA . MET A 1 96 ? -22.140 -8.123 12.736 1.00 95.69 96 MET A CA 1
ATOM 755 C C . MET A 1 96 ? -22.693 -8.722 11.438 1.00 95.69 96 MET A C 1
ATOM 757 O O . MET A 1 96 ? -22.350 -8.268 10.346 1.00 95.69 96 MET A O 1
ATOM 761 N N . ALA A 1 97 ? -23.546 -9.739 11.544 1.00 94.62 97 ALA A N 1
ATOM 762 C CA . ALA A 1 97 ? -24.229 -10.345 10.401 1.00 94.62 97 ALA A CA 1
ATOM 763 C C . ALA A 1 97 ? 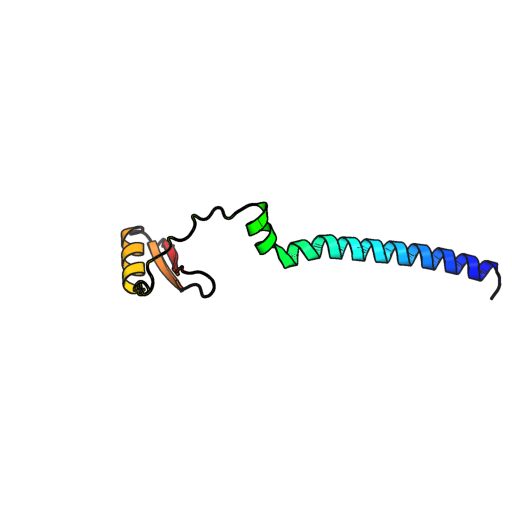-25.682 -10.706 10.748 1.00 94.62 97 ALA A C 1
ATOM 765 O O . ALA A 1 97 ? -25.985 -10.925 11.922 1.00 94.62 97 ALA A O 1
ATOM 766 N N . PRO A 1 98 ? -26.598 -10.794 9.766 1.00 92.88 98 PRO A N 1
ATOM 767 C CA . PRO A 1 98 ? -27.934 -11.335 10.001 1.00 92.88 98 PRO A CA 1
ATOM 768 C C . PRO A 1 98 ? -27.871 -12.767 10.548 1.00 92.88 98 PRO A C 1
ATOM 770 O O . PRO A 1 98 ? -27.017 -13.549 10.127 1.00 92.88 98 PRO A O 1
ATOM 773 N N . SER A 1 99 ? -28.766 -13.088 11.485 1.00 77.69 99 SER A N 1
ATOM 774 C CA . SER A 1 99 ? -28.922 -14.439 12.049 1.00 77.69 99 SER A CA 1
ATOM 775 C C . SER A 1 99 ? -29.502 -15.442 11.061 1.00 77.69 99 SER A C 1
ATOM 777 O O . SER A 1 99 ? -30.452 -15.041 10.349 1.00 77.69 99 SER A O 1
#

Sequence (99 aa):
MTTRALRRWFVVHKWTSLVCTLFLLIVCITGLPLLFSEQIWDTFVGDDDPPYEVLPPGTPNASLDLIVEKARALYPSQIITNVNPDDDEPAVLVSMAPS

Solvent-accessible surface area (backbone atoms only — not comparable to full-atom values): 6200 Å² total; per-residue (Å²): 136,56,74,70,58,54,54,50,50,52,52,51,52,52,52,54,50,51,54,52,52,50,53,52,49,51,50,49,66,57,45,54,54,64,76,42,40,66,65,47,40,56,72,75,72,48,71,89,64,81,80,79,81,88,72,68,90,86,67,76,81,81,56,66,68,59,52,53,52,52,51,42,70,76,38,72,75,38,40,80,77,46,79,44,73,48,93,90,46,105,49,68,51,72,41,69,40,78,116

Organism: NCBI:txid481146

Mean predicted aligned error: 8.9 Å

Radius of gyration: 28.12 Å; Cα contacts (8 Å, |Δi|>4): 50; chains: 1; bounding box: 67×29×72 Å

InterPro domains:
  IPR005625 PepSY-associated TM protein [PF03929] (12-44)